Protein AF-A0A2P8KE85-F1 (afdb_monomer_lite)

pLDDT: mean 71.47, std 17.61, range [38.22, 90.19]

Structure (mmCIF, N/CA/C/O backbone):
data_AF-A0A2P8KE85-F1
#
_entry.id   AF-A0A2P8KE85-F1
#
loop_
_atom_site.group_PDB
_atom_site.id
_atom_site.type_symbol
_atom_site.label_atom_id
_atom_site.label_alt_id
_atom_site.label_comp_id
_atom_site.label_asym_id
_atom_site.label_entity_id
_atom_site.label_seq_id
_atom_site.pdbx_PDB_ins_code
_atom_site.Cartn_x
_atom_site.Cartn_y
_atom_site.Cartn_z
_atom_site.occupancy
_atom_site.B_iso_or_equiv
_atom_site.auth_seq_id
_atom_site.auth_comp_id
_atom_site.auth_asym_id
_atom_site.auth_atom_id
_atom_site.pdbx_PDB_model_num
ATOM 1 N N . MET A 1 1 ? -62.632 -49.962 -6.621 1.00 38.22 1 MET A N 1
ATOM 2 C CA . MET A 1 1 ? -61.171 -49.776 -6.753 1.00 38.22 1 MET A CA 1
ATOM 3 C C . MET A 1 1 ? -60.799 -48.507 -5.995 1.00 38.22 1 MET A C 1
ATOM 5 O O . MET A 1 1 ? -61.336 -47.458 -6.319 1.00 38.22 1 MET A O 1
ATOM 9 N N . LYS A 1 2 ? -60.023 -48.622 -4.911 1.00 38.59 2 LYS A N 1
ATOM 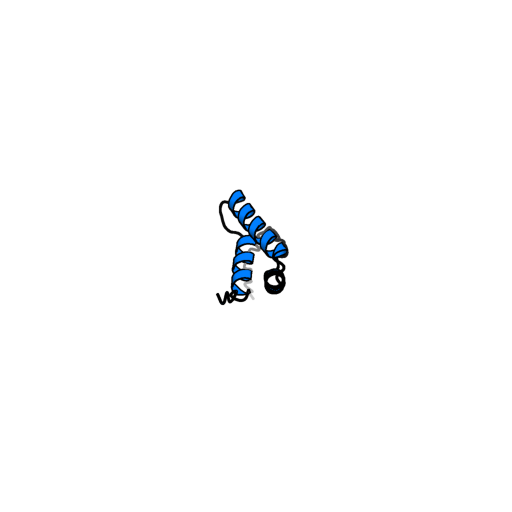10 C CA . LYS A 1 2 ? -59.629 -47.511 -4.024 1.00 38.59 2 LYS A CA 1
ATOM 11 C C . LYS A 1 2 ? -58.253 -47.006 -4.466 1.00 38.59 2 LYS A C 1
ATOM 13 O O . LYS A 1 2 ? -57.298 -47.768 -4.378 1.00 38.59 2 LYS A O 1
ATOM 18 N N . PHE A 1 3 ? -58.161 -45.763 -4.934 1.00 53.84 3 PHE A N 1
ATOM 19 C CA . PHE A 1 3 ? -56.886 -45.088 -5.184 1.00 53.84 3 PHE A CA 1
ATOM 20 C C . PHE A 1 3 ? -56.622 -44.102 -4.049 1.00 53.84 3 PHE A C 1
ATOM 22 O O . PHE A 1 3 ? -57.298 -43.085 -3.916 1.00 53.84 3 PHE A O 1
ATOM 29 N N . THR A 1 4 ? -55.657 -44.446 -3.204 1.00 48.00 4 THR A N 1
ATOM 30 C CA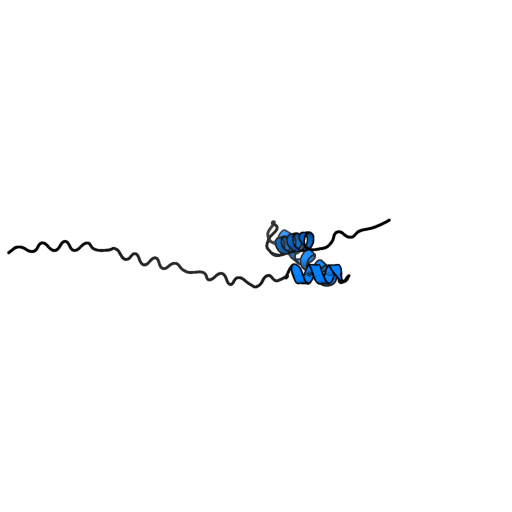 . THR A 1 4 ? -55.174 -43.602 -2.113 1.00 48.00 4 THR A CA 1
ATOM 31 C C . THR A 1 4 ? -54.131 -42.642 -2.686 1.00 48.00 4 THR A C 1
ATOM 33 O O . THR A 1 4 ? -53.001 -43.045 -2.947 1.00 48.00 4 THR A O 1
ATOM 36 N N . LEU A 1 5 ? -54.507 -41.383 -2.916 1.00 52.09 5 LEU A N 1
ATOM 37 C CA . LEU A 1 5 ? -53.578 -40.307 -3.271 1.00 52.09 5 LEU A CA 1
ATOM 38 C C . LEU A 1 5 ? -53.084 -39.639 -1.984 1.00 52.09 5 LEU A C 1
ATOM 40 O O . LEU A 1 5 ? -53.810 -38.881 -1.345 1.00 52.09 5 LEU A O 1
ATOM 44 N N . ILE A 1 6 ? -51.849 -39.945 -1.594 1.00 56.31 6 ILE A N 1
ATOM 45 C CA . ILE A 1 6 ? -51.133 -39.226 -0.537 1.00 56.31 6 ILE A CA 1
ATOM 46 C C . ILE A 1 6 ? -50.612 -37.927 -1.164 1.00 56.31 6 ILE A C 1
ATOM 48 O O . ILE A 1 6 ? -49.633 -37.938 -1.906 1.00 56.31 6 ILE A O 1
ATOM 52 N N . PHE A 1 7 ? -51.299 -36.815 -0.903 1.00 52.03 7 PHE A N 1
ATOM 53 C CA . PHE A 1 7 ? -50.887 -35.476 -1.328 1.00 52.03 7 PHE A CA 1
ATOM 54 C C . PHE A 1 7 ? -50.078 -34.837 -0.191 1.00 52.03 7 PHE A C 1
ATOM 56 O O . PHE A 1 7 ? -50.635 -34.378 0.804 1.00 52.03 7 PHE A O 1
ATOM 63 N N . VAL A 1 8 ? -48.749 -34.883 -0.297 1.00 55.16 8 VAL A N 1
ATOM 64 C CA . VAL A 1 8 ? -47.830 -34.246 0.660 1.00 55.16 8 VAL A CA 1
ATOM 65 C C . VAL A 1 8 ? -47.748 -32.748 0.334 1.00 55.16 8 VAL A C 1
ATOM 67 O O . VAL A 1 8 ? -47.384 -32.411 -0.794 1.00 55.16 8 VAL A O 1
ATOM 70 N N . PRO A 1 9 ? -48.047 -31.830 1.274 1.00 52.88 9 PRO A N 1
ATOM 71 C CA . PRO A 1 9 ? -47.929 -30.401 1.031 1.00 52.88 9 PRO A CA 1
ATOM 72 C C . PRO A 1 9 ? -46.455 -30.006 1.154 1.00 52.88 9 PRO A C 1
ATOM 74 O O . PRO A 1 9 ? -45.889 -29.983 2.247 1.00 52.88 9 PRO A O 1
ATOM 77 N N . THR A 1 10 ? -45.801 -29.713 0.033 1.00 56.84 10 THR A N 1
ATOM 78 C CA . THR A 1 10 ? -44.458 -29.128 0.056 1.00 56.84 10 THR A CA 1
ATOM 79 C C . THR A 1 10 ? -44.583 -27.644 0.377 1.00 56.84 10 THR A C 1
ATOM 81 O O . THR A 1 10 ? -45.035 -26.828 -0.421 1.00 56.84 10 THR A O 1
ATOM 84 N N . ILE A 1 11 ? -44.217 -27.336 1.615 1.00 54.88 11 ILE A N 1
ATOM 85 C CA . ILE A 1 11 ? -44.076 -26.012 2.204 1.00 54.88 11 ILE A CA 1
ATOM 86 C C . ILE A 1 11 ? -43.092 -25.191 1.355 1.00 54.88 11 ILE A C 1
ATOM 88 O O . ILE A 1 11 ? -41.880 -25.389 1.420 1.00 54.88 11 ILE A O 1
ATOM 92 N N . ALA A 1 12 ? -43.611 -24.260 0.556 1.00 51.38 12 ALA A N 1
ATOM 93 C CA . ALA A 1 12 ? -42.810 -23.231 -0.095 1.00 51.38 12 ALA A CA 1
ATOM 94 C C . ALA A 1 12 ? -42.630 -22.062 0.884 1.00 51.38 12 ALA A C 1
ATOM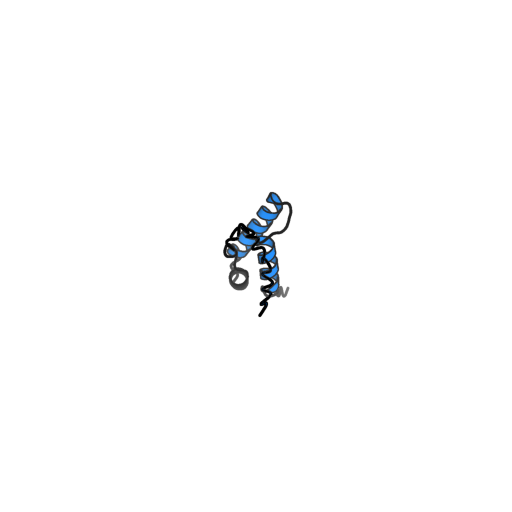 96 O O . ALA A 1 12 ? -43.368 -21.078 0.860 1.00 51.38 12 ALA A O 1
ATOM 97 N N . ILE A 1 13 ? -41.653 -22.190 1.785 1.00 55.00 13 ILE A N 1
ATOM 98 C CA . ILE A 1 13 ? -41.113 -21.049 2.526 1.00 55.00 13 ILE A CA 1
ATOM 99 C C . ILE A 1 13 ? -40.370 -20.183 1.504 1.00 55.00 13 ILE A C 1
ATOM 101 O O . ILE A 1 13 ? -39.212 -20.425 1.169 1.00 55.00 13 ILE A O 1
ATOM 105 N N . ALA A 1 14 ? -41.065 -19.179 0.976 1.00 49.62 14 ALA A N 1
ATOM 106 C CA . ALA A 1 14 ? -40.444 -18.066 0.280 1.00 49.62 14 ALA A CA 1
ATOM 107 C C . ALA A 1 14 ? -39.717 -17.209 1.326 1.00 49.62 14 ALA A C 1
ATOM 109 O O . ALA A 1 14 ? -40.233 -16.204 1.812 1.00 49.62 14 ALA A O 1
ATOM 110 N N . LEU A 1 15 ? -38.512 -17.638 1.710 1.00 50.34 15 LEU A N 1
ATOM 111 C CA . LEU A 1 15 ? -37.528 -16.739 2.296 1.00 50.34 15 LEU A CA 1
ATOM 112 C C . LEU A 1 15 ? -37.221 -15.701 1.219 1.00 50.34 15 LEU A C 1
ATOM 114 O O . LEU A 1 15 ? -36.448 -15.954 0.296 1.00 50.34 15 LEU A O 1
ATOM 118 N N . ALA A 1 16 ? -37.863 -14.541 1.333 1.00 51.50 16 ALA A N 1
ATOM 119 C CA . ALA A 1 16 ? -37.410 -13.310 0.717 1.00 51.50 16 ALA A CA 1
ATOM 120 C C . ALA A 1 16 ? -36.028 -12.990 1.302 1.00 51.50 16 ALA A C 1
ATOM 122 O O . ALA A 1 16 ? -35.879 -12.195 2.230 1.00 51.50 16 ALA A O 1
ATOM 123 N N . ALA A 1 17 ? -35.008 -13.680 0.794 1.00 48.28 17 ALA A N 1
ATOM 124 C CA . ALA A 1 17 ? -33.633 -13.273 0.930 1.00 48.28 17 ALA A CA 1
ATOM 125 C C . ALA A 1 17 ? -33.550 -11.917 0.235 1.00 48.28 17 ALA A C 1
ATOM 127 O O . ALA A 1 17 ? -33.555 -11.817 -0.989 1.00 48.28 17 ALA A O 1
ATOM 128 N N . CYS A 1 18 ? -33.569 -10.866 1.047 1.00 54.69 18 CYS A N 1
ATOM 129 C CA . CYS A 1 18 ? -33.134 -9.540 0.674 1.00 54.69 18 CYS A CA 1
ATOM 130 C C . CYS A 1 18 ? -31.669 -9.683 0.250 1.00 54.69 18 CYS A C 1
ATOM 132 O O . CYS A 1 18 ? -30.757 -9.611 1.074 1.00 54.69 18 CYS A O 1
ATOM 134 N N . THR A 1 19 ? -31.443 -10.004 -1.022 1.00 48.75 19 THR A N 1
ATOM 135 C CA . THR A 1 19 ? -30.129 -9.991 -1.647 1.00 48.75 19 THR A CA 1
ATOM 136 C C . THR A 1 19 ? -29.722 -8.531 -1.695 1.00 48.75 19 THR A C 1
ATOM 138 O O . THR A 1 19 ? -29.969 -7.814 -2.661 1.00 48.75 19 THR A O 1
ATOM 141 N N . LYS A 1 20 ? -29.137 -8.064 -0.589 1.00 48.53 20 LYS A N 1
ATOM 142 C CA . LYS A 1 20 ? -28.296 -6.880 -0.572 1.00 48.53 20 LYS A CA 1
ATOM 143 C C . LYS A 1 20 ? -27.171 -7.206 -1.540 1.00 48.53 20 LYS A C 1
ATOM 145 O O . LYS A 1 20 ? -26.236 -7.924 -1.205 1.00 48.53 20 LYS A O 1
ATOM 150 N N . GLN A 1 21 ? -27.372 -6.803 -2.785 1.00 44.03 21 GLN A N 1
ATOM 151 C CA . GLN A 1 21 ? -26.408 -6.931 -3.852 1.00 44.03 21 GLN A CA 1
ATOM 152 C C . GLN A 1 21 ? -25.239 -6.054 -3.405 1.00 44.03 21 GLN A C 1
ATOM 154 O O . GLN A 1 21 ? -25.289 -4.833 -3.529 1.00 44.03 21 GLN A O 1
ATOM 159 N N . GLU A 1 22 ? -24.250 -6.662 -2.746 1.00 40.69 22 GLU A N 1
ATOM 160 C CA . GLU A 1 22 ? -22.944 -6.052 -2.565 1.00 40.69 22 GLU A CA 1
ATOM 161 C C . GLU A 1 22 ? -22.435 -5.801 -3.978 1.00 40.69 22 GLU A C 1
ATOM 163 O O . GLU A 1 22 ? -21.954 -6.699 -4.668 1.00 40.69 22 GLU A O 1
ATOM 168 N N . THR A 1 23 ? -22.638 -4.574 -4.453 1.00 44.00 23 THR A N 1
ATOM 169 C CA . THR A 1 23 ? -21.801 -3.980 -5.478 1.00 44.00 23 THR A CA 1
ATOM 170 C C . THR A 1 23 ? -20.379 -4.191 -5.000 1.00 44.00 23 THR A C 1
ATOM 172 O O . THR A 1 23 ? -19.915 -3.501 -4.095 1.00 44.00 23 THR A O 1
ATOM 175 N N . VAL A 1 24 ? -19.725 -5.204 -5.564 1.00 45.62 24 VAL A N 1
ATOM 176 C CA . VAL A 1 24 ? -18.280 -5.370 -5.507 1.00 45.62 24 VAL A CA 1
ATOM 177 C C . VAL A 1 24 ? -17.737 -4.159 -6.251 1.00 45.62 24 VAL A C 1
ATOM 179 O O . VAL A 1 24 ? -17.566 -4.178 -7.469 1.00 45.62 24 VAL A O 1
A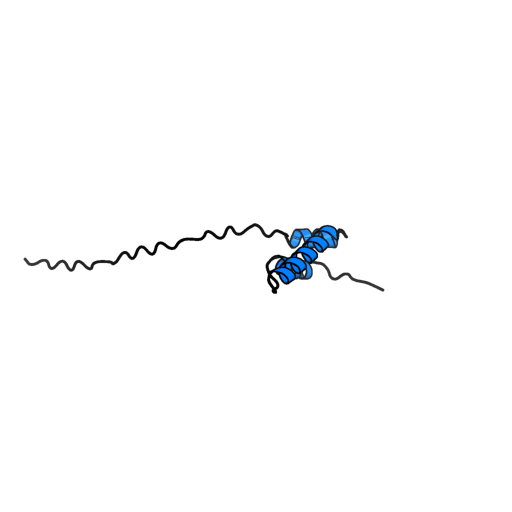TOM 182 N N . GLU A 1 25 ? -17.623 -3.047 -5.526 1.00 42.91 25 GLU A N 1
ATOM 183 C CA . GLU A 1 25 ? -16.960 -1.839 -5.979 1.00 42.91 25 GLU A CA 1
ATOM 184 C C . GLU A 1 25 ? -15.594 -2.300 -6.475 1.00 42.91 25 GLU A C 1
ATOM 186 O O . GLU A 1 25 ? -14.852 -2.959 -5.738 1.00 42.91 25 GLU A O 1
ATOM 191 N N . ALA A 1 26 ? -15.311 -2.060 -7.758 1.00 49.28 26 ALA A N 1
ATOM 192 C CA . ALA A 1 26 ? -14.017 -2.391 -8.325 1.00 49.28 26 ALA A CA 1
ATOM 193 C C . ALA A 1 26 ? -12.943 -1.845 -7.372 1.00 49.28 26 ALA A C 1
ATOM 195 O O . ALA A 1 26 ? -13.071 -0.696 -6.933 1.00 49.28 26 ALA A O 1
ATOM 196 N N . PRO A 1 27 ? -11.945 -2.659 -6.981 1.00 58.16 27 PRO A N 1
ATOM 197 C CA . PRO A 1 27 ? -10.987 -2.252 -5.970 1.00 58.16 27 PRO A CA 1
ATOM 198 C C . PRO A 1 27 ? -10.381 -0.919 -6.401 1.00 58.16 27 PRO A C 1
ATOM 200 O O . PRO A 1 27 ? -9.818 -0.812 -7.489 1.00 58.16 27 PRO A O 1
ATOM 203 N N . LYS A 1 28 ? -10.537 0.105 -5.552 1.00 67.19 28 LYS A N 1
ATOM 204 C CA . LYS A 1 28 ? -10.118 1.490 -5.828 1.00 67.19 28 LYS A CA 1
ATOM 205 C C . LYS A 1 28 ? -8.648 1.594 -6.254 1.00 67.19 28 LYS A C 1
ATOM 207 O O . LYS A 1 28 ? -8.257 2.562 -6.895 1.00 67.19 28 LYS A O 1
ATOM 212 N N . PHE A 1 29 ? -7.856 0.580 -5.917 1.00 75.06 29 PHE A N 1
ATOM 213 C CA . PHE A 1 29 ? -6.464 0.438 -6.294 1.00 75.06 29 PHE A CA 1
ATOM 214 C C . PHE A 1 29 ? -6.247 -0.936 -6.930 1.00 75.06 29 PHE A C 1
ATOM 216 O O . PHE A 1 29 ? -6.449 -1.954 -6.270 1.00 75.06 29 PHE A O 1
ATOM 223 N N . ASP A 1 30 ? -5.818 -0.965 -8.195 1.00 83.12 30 ASP A N 1
ATOM 224 C CA . ASP A 1 30 ? -5.341 -2.188 -8.848 1.00 83.12 30 ASP A CA 1
ATOM 225 C C . ASP A 1 30 ? -3.884 -2.450 -8.414 1.00 83.12 30 ASP A C 1
ATOM 227 O O . ASP A 1 30 ? -2.987 -1.680 -8.786 1.00 83.12 30 ASP A O 1
ATOM 231 N N . PRO A 1 31 ? -3.606 -3.529 -7.654 1.00 84.12 31 PRO A N 1
ATOM 232 C CA . PRO A 1 31 ? -2.264 -3.811 -7.155 1.00 84.12 31 PRO A CA 1
ATOM 233 C C . PRO A 1 31 ? -1.230 -4.018 -8.265 1.00 84.12 31 PRO A C 1
ATOM 235 O O . PRO A 1 31 ? -0.060 -3.687 -8.089 1.00 84.12 31 PRO A O 1
ATOM 238 N N . LYS A 1 32 ? -1.635 -4.544 -9.428 1.00 85.81 32 LYS A N 1
ATOM 239 C CA . LYS A 1 32 ? -0.718 -4.772 -10.552 1.00 85.81 32 LYS A CA 1
ATOM 240 C C . LYS A 1 32 ? -0.315 -3.458 -11.201 1.00 85.81 32 LYS A C 1
ATOM 242 O O . LYS A 1 32 ? 0.854 -3.286 -11.536 1.00 85.81 32 LYS A O 1
ATOM 247 N N . TYR A 1 33 ? -1.266 -2.539 -11.353 1.00 86.31 33 TYR A N 1
ATOM 248 C CA . TYR A 1 33 ? -0.994 -1.204 -11.876 1.00 86.31 33 TYR A CA 1
ATOM 249 C C . TYR A 1 33 ? -0.060 -0.432 -10.941 1.00 86.31 33 TYR A C 1
ATOM 251 O O . TYR A 1 33 ? 0.973 0.066 -11.379 1.00 86.31 33 TYR A O 1
ATOM 259 N N . VAL A 1 34 ? -0.375 -0.399 -9.642 1.00 85.25 34 VAL A N 1
ATOM 260 C CA . VAL A 1 34 ? 0.438 0.320 -8.650 1.00 85.25 34 VAL A CA 1
ATOM 261 C C . VAL A 1 34 ? 1.847 -0.271 -8.552 1.00 85.25 34 VAL A C 1
ATOM 263 O O . VAL A 1 34 ? 2.815 0.485 -8.519 1.00 85.25 34 VAL A O 1
ATOM 266 N N . ALA A 1 35 ? 1.986 -1.602 -8.557 1.00 85.94 35 ALA A N 1
ATOM 267 C CA . ALA A 1 35 ? 3.296 -2.250 -8.565 1.00 85.94 35 ALA A CA 1
ATOM 268 C C . ALA A 1 35 ? 4.092 -1.937 -9.842 1.00 85.94 35 ALA A C 1
ATOM 270 O O . ALA A 1 35 ? 5.278 -1.641 -9.757 1.00 85.94 35 ALA A O 1
ATOM 271 N N . ALA A 1 36 ? 3.452 -1.946 -11.017 1.00 86.19 36 ALA A N 1
ATOM 272 C CA . ALA A 1 36 ? 4.117 -1.629 -12.279 1.00 86.19 36 ALA A CA 1
ATOM 273 C C . ALA A 1 36 ? 4.568 -0.161 -12.355 1.00 86.19 36 ALA A C 1
ATOM 275 O O . ALA A 1 36 ? 5.651 0.119 -12.864 1.00 86.19 36 ALA A O 1
ATOM 276 N N . GLU A 1 37 ? 3.765 0.773 -11.843 1.00 85.38 37 GLU A N 1
ATOM 277 C CA . GLU A 1 37 ? 4.140 2.186 -11.749 1.00 85.38 37 GLU A CA 1
ATOM 278 C C . GLU A 1 37 ? 5.274 2.398 -10.737 1.00 85.38 37 GLU A C 1
ATOM 280 O O . GLU A 1 37 ? 6.242 3.095 -11.045 1.00 85.38 37 GLU A O 1
ATOM 285 N N . ALA A 1 38 ? 5.233 1.720 -9.585 1.00 84.69 38 ALA A N 1
ATOM 286 C CA . ALA A 1 38 ? 6.320 1.750 -8.610 1.00 84.69 38 ALA A CA 1
ATOM 287 C C . ALA A 1 38 ? 7.629 1.170 -9.183 1.00 84.69 38 ALA A C 1
ATOM 289 O O . ALA A 1 38 ? 8.686 1.778 -9.014 1.00 84.69 38 ALA A O 1
ATOM 290 N N . ASP A 1 39 ? 7.561 0.063 -9.930 1.00 83.69 39 ASP A N 1
ATOM 291 C CA . ASP A 1 39 ? 8.703 -0.536 -10.641 1.00 83.69 39 ASP A CA 1
ATOM 292 C C . ASP A 1 39 ? 9.285 0.413 -11.711 1.00 83.69 39 ASP A C 1
ATOM 294 O O . ASP A 1 39 ? 10.480 0.362 -12.005 1.00 83.69 39 ASP A O 1
ATOM 298 N N . ARG A 1 40 ? 8.462 1.300 -12.289 1.00 83.38 40 ARG A N 1
ATOM 299 C CA . ARG A 1 40 ? 8.890 2.364 -13.220 1.00 83.38 40 ARG A CA 1
ATOM 300 C C . ARG A 1 40 ? 9.463 3.598 -12.511 1.00 83.38 40 ARG A C 1
ATOM 302 O O . ARG A 1 40 ? 9.905 4.524 -13.185 1.00 83.38 40 ARG A O 1
ATOM 309 N N . GLY A 1 41 ? 9.454 3.628 -11.177 1.00 82.31 41 GLY A N 1
ATOM 310 C CA . GLY A 1 41 ? 9.884 4.769 -10.364 1.00 82.31 41 GLY A CA 1
ATOM 311 C C . GLY A 1 41 ? 8.791 5.811 -10.099 1.00 82.31 41 GLY A C 1
ATOM 312 O O . GLY A 1 41 ? 9.069 6.837 -9.480 1.00 82.31 41 GLY A O 1
ATOM 313 N N . ASN A 1 42 ? 7.548 5.567 -10.524 1.00 83.38 42 ASN A N 1
ATOM 314 C CA . ASN A 1 42 ? 6.408 6.425 -10.219 1.00 83.38 42 ASN A CA 1
ATOM 315 C C . ASN A 1 42 ? 5.758 6.006 -8.890 1.00 83.38 42 ASN A C 1
ATOM 317 O O . ASN A 1 42 ? 4.943 5.086 -8.824 1.00 83.38 42 ASN A O 1
ATOM 321 N N . LEU A 1 43 ? 6.107 6.710 -7.812 1.00 84.62 43 LEU A N 1
ATOM 322 C CA . LEU A 1 43 ? 5.612 6.421 -6.461 1.00 84.62 43 LEU A CA 1
ATOM 323 C C . LEU A 1 43 ? 4.272 7.101 -6.124 1.00 84.62 43 LEU A C 1
ATOM 325 O O . LEU A 1 43 ? 3.767 6.914 -5.016 1.00 84.62 43 LEU A O 1
ATOM 329 N N . GLY A 1 44 ? 3.681 7.879 -7.040 1.00 88.50 44 GLY A N 1
ATOM 330 C CA . GLY A 1 44 ? 2.410 8.580 -6.811 1.00 88.50 44 GLY A CA 1
ATOM 331 C C . GLY A 1 44 ? 1.263 7.629 -6.441 1.00 88.50 44 GLY A C 1
ATOM 332 O O . GLY A 1 44 ? 0.725 7.743 -5.338 1.00 88.50 44 GLY A O 1
ATOM 333 N N . PRO A 1 45 ? 0.956 6.618 -7.277 1.00 86.75 45 PRO A N 1
ATOM 334 C CA . PRO A 1 45 ? -0.108 5.651 -6.994 1.00 86.75 45 PRO A CA 1
ATOM 335 C C . PRO A 1 45 ? 0.131 4.844 -5.710 1.00 86.75 45 PRO A C 1
ATOM 337 O O . PRO A 1 45 ? -0.804 4.537 -4.973 1.00 86.75 45 PRO A O 1
ATOM 340 N N . LEU A 1 46 ? 1.396 4.529 -5.406 1.00 85.81 46 LEU A N 1
ATOM 341 C CA . LEU A 1 46 ? 1.769 3.842 -4.169 1.00 85.81 46 LEU A CA 1
ATOM 342 C C . LEU A 1 46 ? 1.525 4.726 -2.938 1.00 85.81 46 LEU A C 1
ATOM 344 O O . LEU A 1 46 ? 1.076 4.245 -1.900 1.00 85.81 46 LEU A O 1
ATOM 348 N N . THR A 1 47 ? 1.793 6.026 -3.058 1.00 87.75 47 THR A N 1
ATOM 349 C CA . THR A 1 47 ? 1.552 7.009 -1.996 1.00 87.75 47 THR A CA 1
ATOM 350 C C . THR A 1 47 ? 0.057 7.182 -1.737 1.00 87.75 47 THR A C 1
ATOM 352 O O . THR A 1 47 ? -0.367 7.180 -0.583 1.00 87.75 47 THR A O 1
ATOM 355 N N . GLU A 1 48 ? -0.760 7.262 -2.789 1.00 89.06 48 GLU A N 1
ATOM 356 C CA . GLU A 1 48 ? -2.221 7.319 -2.660 1.00 89.06 48 GLU A CA 1
ATOM 357 C C . GLU A 1 48 ? -2.789 6.066 -1.984 1.00 89.06 48 GLU A C 1
ATOM 359 O O . GLU A 1 48 ? -3.635 6.178 -1.094 1.00 89.06 48 GLU A O 1
ATOM 364 N N . LEU A 1 49 ? -2.281 4.886 -2.348 1.00 88.31 49 LEU A N 1
ATOM 365 C CA . LEU A 1 49 ? -2.654 3.615 -1.730 1.00 88.31 49 LEU A CA 1
ATOM 366 C C . LEU A 1 49 ? -2.289 3.570 -0.239 1.00 88.31 49 LEU A C 1
ATOM 368 O O . LEU A 1 49 ? -3.119 3.189 0.588 1.00 88.31 49 LEU A O 1
ATOM 372 N N . ASN A 1 50 ? -1.081 4.013 0.120 1.00 89.62 50 ASN A N 1
ATOM 373 C CA . ASN A 1 50 ? -0.651 4.099 1.517 1.00 89.62 50 ASN A CA 1
ATOM 374 C C . ASN A 1 50 ? -1.538 5.063 2.318 1.00 89.62 50 ASN A C 1
ATOM 376 O O . ASN A 1 50 ? -1.988 4.718 3.408 1.00 89.62 50 ASN A O 1
ATOM 380 N N . ASN A 1 51 ? -1.843 6.241 1.768 1.00 90.19 51 ASN A N 1
ATOM 381 C CA . ASN A 1 51 ? -2.716 7.219 2.419 1.00 90.19 51 ASN A CA 1
ATOM 382 C C . ASN A 1 51 ? -4.138 6.679 2.602 1.00 90.19 51 ASN A C 1
ATOM 384 O O . ASN A 1 51 ? -4.747 6.888 3.650 1.00 90.19 51 ASN A O 1
ATOM 388 N N . ALA A 1 52 ? -4.663 5.951 1.614 1.00 88.00 52 ALA A N 1
ATOM 389 C CA . ALA A 1 52 ? -5.969 5.314 1.716 1.00 88.00 52 ALA A CA 1
ATOM 390 C C . ALA A 1 52 ? -5.992 4.205 2.778 1.00 88.00 52 ALA A C 1
ATOM 392 O O . ALA A 1 52 ? -6.952 4.131 3.541 1.00 88.00 52 ALA A O 1
ATOM 393 N N . CYS A 1 53 ? -4.938 3.388 2.875 1.00 89.12 53 CYS A N 1
ATOM 394 C CA . CYS A 1 53 ? -4.804 2.406 3.952 1.00 89.12 53 CYS A CA 1
ATOM 395 C C . CYS A 1 53 ? -4.744 3.088 5.328 1.00 89.12 53 CYS A C 1
ATOM 397 O O . CYS A 1 53 ? -5.482 2.694 6.231 1.00 89.12 53 CYS A O 1
ATOM 399 N N . SER A 1 54 ? -3.939 4.144 5.486 1.00 89.25 54 SER A N 1
ATOM 400 C CA . SER A 1 54 ? -3.871 4.912 6.737 1.00 89.25 54 SER A CA 1
ATOM 401 C C . SER A 1 54 ? -5.232 5.498 7.116 1.00 89.25 54 SER A C 1
ATOM 403 O O . SER A 1 54 ? -5.691 5.294 8.236 1.00 89.25 54 SER A O 1
ATOM 405 N N . ALA A 1 55 ? -5.936 6.124 6.170 1.00 88.50 55 ALA A N 1
ATOM 406 C CA . ALA A 1 55 ? -7.266 6.682 6.403 1.00 88.50 55 ALA A CA 1
ATOM 407 C C . ALA A 1 55 ? -8.315 5.603 6.739 1.00 88.50 55 ALA A C 1
ATOM 409 O O . ALA A 1 55 ? -9.185 5.823 7.584 1.00 88.50 55 ALA A O 1
ATOM 410 N N . GLU A 1 56 ? -8.250 4.422 6.111 1.00 86.25 56 GLU A N 1
ATOM 411 C CA . GLU A 1 56 ? -9.111 3.285 6.460 1.00 86.25 56 GLU A CA 1
ATOM 412 C C . GLU A 1 56 ? -8.863 2.809 7.894 1.00 86.25 56 GLU A C 1
ATOM 414 O O . GLU A 1 56 ? -9.829 2.522 8.605 1.00 86.25 56 GLU A O 1
ATOM 419 N N . VAL A 1 57 ? -7.599 2.729 8.318 1.00 89.75 57 VAL A N 1
ATOM 420 C CA . VAL A 1 57 ? -7.220 2.314 9.674 1.00 89.75 57 VAL A CA 1
ATOM 421 C C . VAL A 1 57 ? -7.628 3.366 10.699 1.00 89.75 57 VAL A C 1
ATOM 423 O O . VAL A 1 57 ? -8.202 3.005 11.720 1.00 89.75 57 VAL A O 1
ATOM 426 N N . GLU A 1 58 ? -7.408 4.650 10.424 1.00 89.88 58 GLU A N 1
ATOM 427 C CA . GLU A 1 58 ? -7.836 5.744 11.304 1.00 89.88 58 GLU A CA 1
ATOM 428 C C . GLU A 1 58 ? -9.358 5.776 11.472 1.00 89.88 58 GLU A C 1
ATOM 430 O O . GLU A 1 58 ? -9.863 5.954 12.579 1.00 89.88 58 GLU A O 1
ATOM 435 N N . LYS A 1 59 ? -10.106 5.553 10.385 1.00 86.38 59 LYS A N 1
ATOM 436 C CA . LYS A 1 59 ? -11.571 5.606 10.403 1.00 86.38 59 LYS A CA 1
ATOM 437 C C . LYS A 1 59 ? -12.216 4.353 10.992 1.00 86.38 59 LYS A C 1
ATOM 439 O O . LYS A 1 59 ? -13.208 4.456 11.707 1.00 86.38 59 LYS A O 1
ATOM 444 N N . ASN A 1 60 ? -11.710 3.170 10.644 1.00 83.88 60 ASN A N 1
ATOM 445 C CA . ASN A 1 60 ? -12.349 1.894 10.985 1.00 83.88 60 ASN A CA 1
ATOM 446 C C . ASN A 1 60 ? -11.636 1.135 12.113 1.00 83.88 60 ASN A C 1
ATOM 448 O O . ASN A 1 60 ? -12.141 0.106 12.558 1.00 83.88 60 ASN A O 1
ATOM 452 N N . GLY A 1 61 ? -10.454 1.586 12.542 1.00 87.25 61 GLY A N 1
ATOM 453 C CA . GLY A 1 61 ? -9.618 0.913 13.539 1.00 87.25 61 GLY A CA 1
ATOM 454 C C . GLY A 1 61 ? -8.998 -0.403 13.060 1.00 87.25 61 GLY A C 1
ATOM 455 O O . GLY A 1 61 ? -8.464 -1.161 13.867 1.00 87.25 61 GLY A O 1
ATOM 456 N N . LYS A 1 62 ? -9.095 -0.724 11.764 1.00 84.50 62 LYS A N 1
ATOM 457 C CA . LYS A 1 62 ? -8.618 -1.991 11.193 1.00 84.50 62 LYS A CA 1
ATOM 458 C C . LYS A 1 62 ? -8.193 -1.845 9.738 1.00 84.50 62 LYS A C 1
ATOM 460 O O . LYS A 1 62 ? -8.700 -0.993 9.012 1.00 84.50 62 LYS A O 1
ATOM 465 N N . ARG A 1 63 ? -7.281 -2.724 9.317 1.00 85.88 63 ARG A N 1
ATOM 466 C CA . ARG A 1 63 ? -6.813 -2.832 7.929 1.00 85.88 63 ARG A CA 1
ATOM 467 C C . ARG A 1 63 ? -7.913 -3.463 7.076 1.00 85.88 63 ARG A C 1
ATOM 469 O O . ARG A 1 63 ? -8.355 -4.569 7.380 1.00 85.88 63 ARG A O 1
ATOM 476 N N . MET A 1 64 ? -8.356 -2.749 6.046 1.00 85.44 64 MET A N 1
ATOM 477 C CA . MET A 1 64 ? -9.422 -3.182 5.142 1.00 85.44 64 MET A CA 1
ATOM 478 C C . MET A 1 64 ? -8.874 -3.296 3.708 1.00 85.44 64 MET A C 1
ATOM 480 O O . MET A 1 64 ? -7.764 -3.793 3.503 1.00 85.44 64 MET A O 1
ATOM 484 N N . SER A 1 65 ? -9.664 -2.903 2.711 1.00 84.44 65 SER A N 1
ATOM 485 C CA . SER A 1 65 ? -9.421 -3.184 1.297 1.00 84.44 65 SER A CA 1
ATOM 486 C C . SER A 1 65 ? -8.191 -2.474 0.725 1.00 84.44 65 SER A C 1
ATOM 488 O O . SER A 1 65 ? -7.429 -3.091 -0.020 1.00 84.44 65 SER A O 1
ATOM 490 N N . ALA A 1 66 ? -7.936 -1.220 1.117 1.00 84.44 66 ALA A N 1
ATOM 491 C CA . ALA A 1 66 ? -6.771 -0.474 0.649 1.00 84.44 66 ALA A CA 1
ATOM 492 C C . ALA A 1 66 ? -5.481 -1.058 1.237 1.00 84.44 66 ALA A C 1
ATOM 494 O O . ALA A 1 66 ? -4.491 -1.246 0.535 1.00 84.44 66 ALA A O 1
ATOM 495 N N . CYS A 1 67 ? -5.508 -1.450 2.509 1.00 86.44 67 CYS A N 1
ATOM 496 C CA . CYS A 1 67 ? -4.371 -2.123 3.129 1.00 86.44 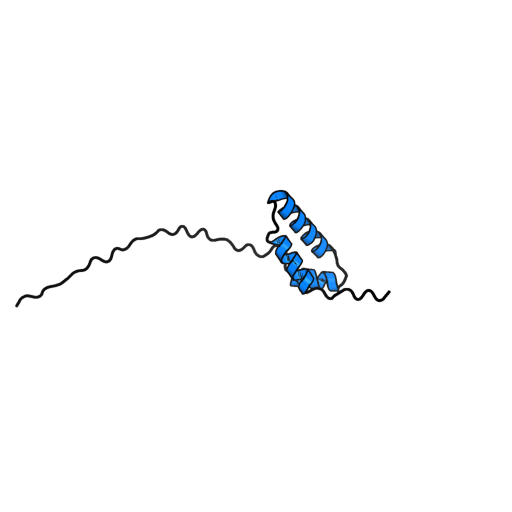67 CYS A CA 1
ATOM 497 C C . CYS A 1 67 ? -4.099 -3.513 2.533 1.00 86.44 67 CYS A C 1
ATOM 499 O O . CYS A 1 67 ? -2.940 -3.901 2.403 1.00 86.44 67 CYS A O 1
ATOM 501 N N . ALA A 1 68 ? -5.143 -4.254 2.145 1.00 87.31 68 ALA A N 1
ATOM 502 C CA . ALA A 1 68 ? -4.986 -5.530 1.449 1.00 87.31 68 ALA A CA 1
ATOM 503 C C . ALA A 1 68 ? -4.346 -5.337 0.064 1.00 87.31 68 ALA A C 1
ATOM 505 O O . ALA A 1 68 ? -3.414 -6.056 -0.289 1.00 87.31 68 ALA A O 1
ATOM 506 N N . ALA A 1 69 ? -4.778 -4.319 -0.687 1.00 85.81 69 ALA A N 1
ATOM 507 C CA . ALA A 1 69 ? -4.148 -3.956 -1.953 1.00 85.81 69 ALA A CA 1
ATOM 508 C C . ALA A 1 69 ? -2.677 -3.537 -1.764 1.00 85.81 69 ALA A C 1
ATOM 510 O O . ALA A 1 69 ? -1.833 -3.930 -2.563 1.00 85.81 69 ALA A O 1
ATOM 511 N N . GLN A 1 70 ? -2.339 -2.821 -0.686 1.00 86.62 70 GLN A N 1
ATOM 512 C CA . GLN A 1 70 ? -0.952 -2.473 -0.350 1.00 86.62 70 GLN A CA 1
ATOM 513 C C . GLN A 1 70 ? -0.083 -3.715 -0.089 1.00 86.62 70 GLN A C 1
ATOM 515 O O . GLN A 1 70 ? 1.052 -3.793 -0.566 1.00 86.62 70 GLN A O 1
ATOM 520 N N . ASP A 1 71 ? -0.613 -4.703 0.634 1.00 87.81 71 ASP A N 1
ATOM 521 C CA . ASP A 1 71 ? 0.092 -5.962 0.888 1.00 87.81 71 ASP A CA 1
ATOM 522 C C . ASP A 1 71 ? 0.307 -6.757 -0.413 1.00 87.81 71 ASP A C 1
ATOM 524 O O . ASP A 1 71 ? 1.384 -7.319 -0.617 1.00 87.81 71 ASP A O 1
ATOM 528 N N . GLU A 1 72 ? -0.669 -6.759 -1.327 1.00 86.81 72 GLU A N 1
ATOM 529 C CA . GLU A 1 72 ? -0.530 -7.363 -2.660 1.00 86.81 72 GLU A CA 1
ATOM 530 C C . GLU A 1 72 ? 0.508 -6.634 -3.524 1.00 86.81 72 GLU A C 1
ATOM 532 O O . GLU A 1 72 ? 1.370 -7.280 -4.119 1.00 86.81 72 GLU A O 1
ATOM 537 N N . VAL A 1 73 ? 0.509 -5.296 -3.538 1.00 86.38 73 VAL A N 1
ATOM 538 C CA . VAL A 1 73 ? 1.544 -4.509 -4.230 1.00 86.38 73 VAL A CA 1
ATOM 539 C C . VAL A 1 73 ? 2.929 -4.881 -3.717 1.00 86.38 73 VAL A C 1
ATOM 541 O O . VAL A 1 73 ? 3.834 -5.089 -4.515 1.00 86.38 73 VAL A O 1
ATOM 544 N N . ARG A 1 74 ? 3.105 -5.033 -2.400 1.00 83.75 74 ARG A N 1
ATOM 545 C CA . ARG A 1 74 ? 4.396 -5.412 -1.808 1.00 83.75 74 ARG A CA 1
ATOM 546 C C . ARG A 1 74 ? 4.862 -6.810 -2.224 1.00 83.75 74 ARG A C 1
ATOM 548 O O . ARG A 1 74 ? 6.065 -7.038 -2.295 1.00 83.75 74 ARG A O 1
ATOM 555 N N . LYS A 1 75 ? 3.938 -7.741 -2.486 1.00 83.88 75 LYS A N 1
ATOM 556 C CA . LYS A 1 75 ? 4.268 -9.073 -3.026 1.00 83.88 75 LYS A CA 1
ATOM 557 C C . LYS A 1 75 ? 4.686 -9.013 -4.495 1.00 83.88 75 LYS A C 1
ATOM 559 O O . LYS A 1 75 ? 5.485 -9.838 -4.926 1.00 83.88 75 LYS A O 1
ATOM 564 N N . LEU A 1 76 ? 4.109 -8.083 -5.256 1.00 82.12 76 LEU A N 1
ATOM 565 C CA . LEU A 1 76 ? 4.345 -7.931 -6.692 1.00 82.12 76 LEU A CA 1
ATOM 566 C C . LEU A 1 76 ? 5.573 -7.072 -7.007 1.00 82.12 76 LEU A C 1
ATOM 568 O O . LEU A 1 76 ? 6.265 -7.339 -7.988 1.00 82.12 76 LEU A O 1
ATOM 572 N N . ALA A 1 77 ? 5.830 -6.049 -6.193 1.00 72.81 77 ALA A N 1
ATOM 573 C CA . ALA A 1 77 ? 6.944 -5.135 -6.364 1.00 72.81 77 ALA A CA 1
ATOM 574 C C . ALA A 1 77 ? 8.265 -5.887 -6.208 1.00 72.81 77 ALA A C 1
ATOM 576 O O . ALA A 1 77 ? 8.462 -6.666 -5.267 1.00 72.81 77 ALA A O 1
ATOM 577 N N . LYS A 1 78 ? 9.194 -5.645 -7.133 1.00 70.06 78 LYS A N 1
ATOM 578 C CA . LYS A 1 78 ? 10.513 -6.267 -7.043 1.00 70.06 78 LYS A CA 1
ATOM 579 C C . LYS A 1 78 ? 11.232 -5.729 -5.804 1.00 70.06 78 LYS A C 1
ATOM 581 O O . LYS A 1 78 ? 11.147 -4.532 -5.523 1.00 70.06 78 LYS A O 1
ATOM 586 N N . PRO A 1 79 ? 11.969 -6.575 -5.058 1.00 66.38 79 PR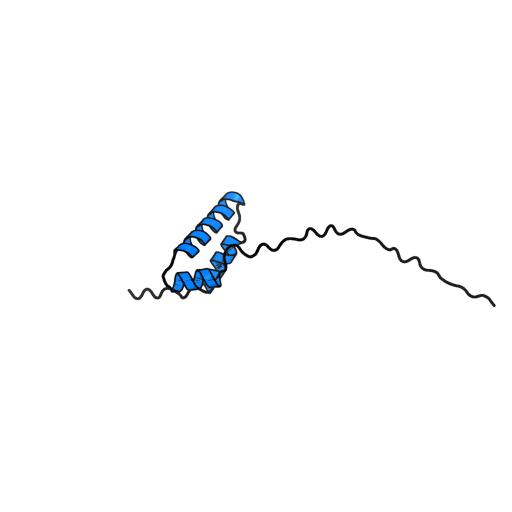O A N 1
ATOM 587 C CA . PRO A 1 79 ? 12.805 -6.076 -3.981 1.00 66.38 79 PRO A CA 1
ATOM 588 C C . PRO A 1 79 ? 13.779 -5.058 -4.575 1.00 66.38 79 PRO A C 1
ATOM 590 O O . PRO A 1 79 ? 14.521 -5.377 -5.508 1.00 66.38 79 PRO A O 1
ATOM 593 N N . ILE A 1 80 ? 13.750 -3.827 -4.056 1.00 60.25 80 ILE A N 1
ATOM 594 C CA . ILE A 1 80 ? 14.700 -2.791 -4.449 1.00 60.25 80 ILE A CA 1
ATOM 595 C C . ILE A 1 80 ? 16.077 -3.324 -4.067 1.00 60.25 80 ILE A C 1
ATOM 597 O O . ILE A 1 80 ? 16.415 -3.431 -2.889 1.00 60.25 80 ILE A O 1
ATOM 601 N N . ASN A 1 81 ? 16.850 -3.732 -5.070 1.00 51.34 81 ASN A N 1
ATOM 602 C CA . ASN A 1 81 ? 18.210 -4.200 -4.878 1.00 51.34 81 ASN A CA 1
ATOM 603 C C . ASN A 1 81 ? 19.066 -2.954 -4.636 1.00 51.34 81 ASN A C 1
ATOM 605 O O . ASN A 1 81 ? 19.653 -2.396 -5.562 1.00 51.34 81 ASN A O 1
ATOM 609 N N . ILE A 1 82 ? 19.062 -2.464 -3.397 1.00 53.44 82 ILE A N 1
ATOM 610 C CA . ILE A 1 82 ? 19.952 -1.390 -2.966 1.00 53.44 82 ILE A CA 1
ATOM 611 C C . ILE A 1 82 ? 21.342 -2.026 -2.852 1.00 53.44 82 ILE A C 1
ATOM 613 O O . ILE A 1 82 ? 21.754 -2.463 -1.780 1.00 53.44 82 ILE A O 1
ATOM 617 N N . ARG A 1 83 ? 22.045 -2.167 -3.982 1.00 51.34 83 ARG A N 1
ATOM 618 C CA . ARG A 1 83 ? 23.493 -2.387 -3.958 1.00 51.34 83 ARG A CA 1
ATOM 619 C C . ARG A 1 83 ? 24.115 -1.074 -3.490 1.00 51.34 83 ARG A C 1
ATOM 621 O O . ARG A 1 83 ? 24.278 -0.162 -4.296 1.00 51.34 83 ARG A O 1
ATOM 628 N N . LEU A 1 84 ? 24.324 -0.974 -2.177 1.00 43.72 84 LEU A N 1
ATOM 629 C CA . LEU A 1 84 ? 25.258 -0.025 -1.571 1.00 43.72 84 LEU A CA 1
ATOM 630 C C . LEU A 1 84 ? 26.679 -0.319 -2.059 1.00 43.72 84 LEU A C 1
ATOM 632 O O . LEU A 1 84 ? 27.003 -1.522 -2.207 1.00 43.72 84 LEU A O 1
#

Sequence (84 aa):
MKFTLIFVPTIAIALAACTKQETVEAPKFDPKYVAAEADRGNLGPLTELNNACSAEVEKNGKRMSACAAQDEVRKLAKPINIRL

Foldseek 3Di:
DDDDDPDDDDDPPPPPPPCPPPPPPPQPADLVVCLVCVLVVNCPSVVVLVVVQVVCCVVVVDGDRSNVSNVSNVVSHDPPPPPD

Radius of gyration: 25.93 Å; chains: 1; bounding box: 86×58×27 Å

Secondary structure (DSSP, 8-state):
------------------------PPPSS-HHHHHHHHHTT--HHHHHHHHHHHHHHHHHSS--HHHHHHHHHHHHSPP-----